Protein AF-X1C572-F1 (afdb_monomer)

Structure (mmCIF, N/CA/C/O backbone):
data_AF-X1C572-F1
#
_entry.id   AF-X1C572-F1
#
loop_
_atom_site.group_PDB
_atom_site.id
_atom_site.type_symbol
_atom_site.label_atom_id
_atom_site.label_alt_id
_atom_site.label_comp_id
_atom_site.label_asym_id
_atom_site.label_entity_id
_atom_site.label_seq_id
_atom_site.pdbx_PDB_ins_code
_atom_site.Cartn_x
_atom_site.Cartn_y
_atom_site.Cartn_z
_atom_site.occupancy
_atom_site.B_iso_or_equiv
_atom_site.auth_seq_id
_atom_site.auth_comp_id
_atom_site.auth_asym_id
_atom_site.auth_atom_id
_atom_site.pdbx_PDB_model_num
ATOM 1 N N . MET A 1 1 ? -0.549 1.713 -9.195 1.00 83.25 1 MET A N 1
ATOM 2 C CA . MET A 1 1 ? 0.681 2.528 -9.308 1.00 83.25 1 MET A CA 1
ATOM 3 C C . MET A 1 1 ? 1.470 2.061 -10.522 1.00 83.25 1 MET A C 1
ATOM 5 O O . MET A 1 1 ? 1.473 0.862 -10.758 1.00 83.25 1 MET A O 1
ATOM 9 N N . THR A 1 2 ? 2.117 2.949 -11.272 1.00 82.56 2 THR A N 1
ATOM 10 C CA . THR A 1 2 ? 3.041 2.620 -12.377 1.00 82.56 2 THR A CA 1
ATOM 11 C C . THR A 1 2 ? 4.408 3.227 -12.066 1.00 82.56 2 THR A C 1
ATOM 13 O O . THR A 1 2 ? 4.450 4.364 -11.603 1.00 82.56 2 THR A O 1
ATOM 16 N N . CYS A 1 3 ? 5.504 2.517 -12.330 1.00 79.06 3 CYS A N 1
ATOM 17 C CA . CYS A 1 3 ? 6.868 3.063 -12.281 1.00 79.06 3 CYS A CA 1
ATOM 18 C C . CYS A 1 3 ? 7.669 2.630 -13.517 1.00 79.06 3 CYS A C 1
ATOM 20 O O . CYS A 1 3 ? 7.255 1.713 -14.236 1.00 79.06 3 CYS A O 1
ATOM 22 N N . ALA A 1 4 ? 8.783 3.312 -13.797 1.00 82.88 4 ALA A N 1
ATOM 23 C CA . ALA A 1 4 ? 9.673 2.910 -14.880 1.00 82.88 4 ALA A CA 1
ATOM 24 C C . ALA A 1 4 ? 10.359 1.566 -14.541 1.00 82.88 4 ALA A C 1
ATOM 26 O O . ALA A 1 4 ? 10.588 1.279 -13.361 1.00 82.88 4 ALA A O 1
ATOM 27 N N . PRO A 1 5 ? 10.668 0.710 -15.535 1.00 82.75 5 PRO A N 1
ATOM 28 C CA . PRO A 1 5 ? 11.262 -0.608 -15.292 1.00 82.75 5 PRO A CA 1
ATOM 29 C C . PRO A 1 5 ? 12.545 -0.582 -14.448 1.00 82.75 5 PRO A C 1
ATOM 31 O O . PRO A 1 5 ? 12.755 -1.466 -13.617 1.00 82.75 5 PRO A O 1
ATOM 34 N N . GLU A 1 6 ? 13.385 0.430 -14.651 1.00 86.00 6 GLU A N 1
ATOM 35 C CA . GLU A 1 6 ? 14.639 0.664 -13.935 1.00 86.00 6 GLU A CA 1
ATOM 36 C C . GLU A 1 6 ? 14.444 0.965 -12.442 1.00 86.00 6 GLU A C 1
ATOM 38 O O . GLU A 1 6 ? 15.295 0.596 -11.632 1.00 86.00 6 GLU A O 1
ATOM 43 N N . ASP A 1 7 ? 13.301 1.541 -12.062 1.00 86.12 7 ASP A N 1
ATOM 44 C CA . ASP A 1 7 ? 13.022 1.968 -10.688 1.00 86.12 7 ASP A CA 1
ATOM 45 C C . ASP A 1 7 ? 12.320 0.890 -9.849 1.00 86.12 7 ASP A C 1
ATOM 47 O O . ASP A 1 7 ? 12.140 1.050 -8.638 1.00 86.12 7 ASP A O 1
ATOM 51 N N . ILE A 1 8 ? 11.932 -0.237 -10.460 1.00 84.06 8 ILE A N 1
ATOM 52 C CA . ILE A 1 8 ? 11.239 -1.343 -9.779 1.00 84.06 8 ILE A CA 1
ATOM 53 C C . ILE A 1 8 ? 11.978 -1.812 -8.511 1.00 84.06 8 ILE A C 1
ATOM 55 O O . ILE A 1 8 ? 11.316 -1.967 -7.481 1.00 84.06 8 ILE A O 1
ATOM 59 N N . PRO A 1 9 ? 13.310 -2.035 -8.512 1.00 87.06 9 PRO A N 1
ATOM 60 C CA . PRO A 1 9 ? 14.014 -2.474 -7.307 1.00 87.06 9 PRO A CA 1
ATOM 61 C C . PRO A 1 9 ? 13.892 -1.477 -6.148 1.00 87.06 9 PRO A C 1
ATOM 63 O O . PRO A 1 9 ? 13.620 -1.885 -5.018 1.00 87.06 9 PRO A O 1
ATOM 66 N N . GLN A 1 10 ? 14.031 -0.178 -6.431 1.00 86.81 10 GLN A N 1
ATOM 67 C CA . GLN A 1 10 ? 13.915 0.877 -5.424 1.00 86.81 10 GLN A CA 1
ATOM 68 C C . GLN A 1 10 ? 12.476 1.011 -4.919 1.00 86.81 10 GLN A C 1
ATOM 70 O O . GLN A 1 10 ? 12.249 1.134 -3.716 1.00 86.81 10 GLN A O 1
ATOM 75 N N . PHE A 1 11 ? 11.495 0.922 -5.820 1.00 84.44 11 PHE A N 1
ATOM 76 C CA . PHE A 1 11 ? 10.080 0.914 -5.462 1.00 84.44 11 PHE A CA 1
ATOM 77 C C . PHE A 1 11 ? 9.755 -0.216 -4.475 1.00 84.44 11 PHE A C 1
ATOM 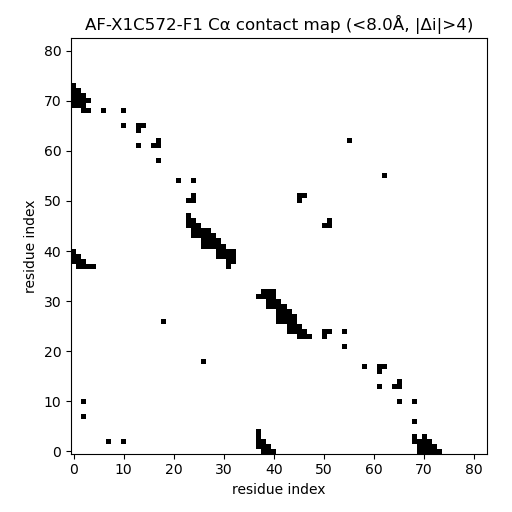79 O O . PHE A 1 11 ? 9.136 0.020 -3.437 1.00 84.44 11 PHE A O 1
ATOM 86 N N . LEU A 1 12 ? 10.208 -1.443 -4.757 1.00 84.31 12 LEU A N 1
ATOM 87 C CA . LEU A 1 12 ? 9.976 -2.587 -3.874 1.00 84.31 12 LEU A CA 1
ATOM 88 C C . LEU A 1 12 ? 10.613 -2.396 -2.495 1.00 84.31 12 LEU A C 1
ATOM 90 O O . LEU A 1 12 ? 10.024 -2.808 -1.496 1.00 84.31 12 LEU A O 1
ATOM 94 N N . GLU A 1 13 ? 11.787 -1.773 -2.425 1.00 86.00 13 GLU A N 1
ATOM 95 C CA . GLU A 1 13 ? 12.450 -1.487 -1.154 1.00 86.00 13 GLU A CA 1
ATOM 96 C C . GLU A 1 13 ? 11.695 -0.427 -0.340 1.00 86.00 13 GLU A C 1
ATOM 98 O O . GLU A 1 13 ? 11.413 -0.649 0.840 1.00 86.00 13 GLU A O 1
ATOM 103 N N . ASN A 1 14 ? 11.244 0.655 -0.982 1.00 82.69 14 ASN A N 1
ATOM 104 C CA . ASN A 1 14 ? 10.404 1.673 -0.344 1.00 82.69 14 ASN A CA 1
ATOM 105 C C . ASN A 1 14 ? 9.104 1.057 0.210 1.00 82.69 14 ASN A C 1
ATOM 107 O O . ASN A 1 14 ? 8.710 1.336 1.343 1.00 82.69 14 ASN A O 1
ATOM 111 N N . MET A 1 15 ? 8.464 0.153 -0.543 1.00 79.81 15 MET A N 1
ATOM 112 C CA . MET A 1 15 ? 7.233 -0.521 -0.110 1.00 79.81 15 MET A CA 1
ATOM 113 C C . MET A 1 15 ? 7.434 -1.459 1.088 1.00 79.81 15 MET A C 1
ATOM 115 O O . MET A 1 15 ? 6.509 -1.635 1.882 1.00 79.81 15 MET A O 1
ATOM 119 N N . LYS A 1 16 ? 8.617 -2.066 1.256 1.00 79.69 16 LYS A N 1
ATOM 120 C CA . LYS A 1 16 ? 8.925 -2.842 2.471 1.00 79.69 16 LYS A CA 1
ATOM 121 C C . LYS A 1 16 ? 9.054 -1.938 3.692 1.00 79.69 16 LYS A C 1
ATOM 123 O O . LYS A 1 16 ? 8.589 -2.321 4.757 1.00 79.69 16 LYS A O 1
ATOM 128 N N . GLN A 1 17 ? 9.645 -0.756 3.533 1.00 75.88 17 GLN A N 1
ATOM 129 C CA . GLN A 1 17 ? 9.804 0.222 4.616 1.00 75.88 17 GLN A CA 1
ATOM 130 C C . GLN A 1 17 ? 8.474 0.868 5.029 1.00 75.88 17 GLN A C 1
ATOM 132 O O . GLN A 1 17 ? 8.321 1.288 6.171 1.00 75.88 17 GLN A O 1
ATOM 137 N N . LEU A 1 18 ? 7.500 0.908 4.114 1.00 72.31 18 LEU A N 1
ATOM 138 C CA . LEU A 1 18 ? 6.119 1.323 4.376 1.00 72.31 18 LEU A CA 1
ATOM 139 C C . LEU A 1 18 ? 5.309 0.301 5.183 1.00 72.31 18 LEU A C 1
ATOM 141 O O . LEU A 1 18 ? 4.237 0.650 5.675 1.00 72.31 18 LEU A O 1
ATOM 145 N N . ARG A 1 19 ? 5.782 -0.946 5.332 1.00 66.69 19 ARG A N 1
ATOM 146 C CA . ARG A 1 19 ? 5.129 -1.904 6.228 1.00 66.69 19 ARG A CA 1
ATOM 147 C C . ARG A 1 19 ? 5.358 -1.451 7.661 1.00 66.69 19 ARG A C 1
ATOM 149 O O . ARG A 1 19 ? 6.473 -1.509 8.167 1.00 66.69 19 ARG A O 1
ATOM 156 N N . THR A 1 20 ? 4.291 -0.994 8.301 1.00 66.94 20 THR A N 1
ATOM 157 C CA . THR A 1 20 ? 4.326 -0.551 9.697 1.00 66.94 20 THR A CA 1
ATOM 158 C C . THR A 1 20 ? 3.472 -1.472 10.554 1.00 66.94 20 THR A C 1
ATOM 160 O O . THR A 1 20 ? 2.421 -1.918 10.099 1.00 66.94 20 THR A O 1
ATOM 163 N N . ASP A 1 21 ? 3.854 -1.660 11.816 1.00 70.88 21 ASP A N 1
ATOM 164 C CA . ASP A 1 21 ? 3.024 -2.320 12.836 1.00 70.88 21 ASP A CA 1
ATOM 165 C C . ASP A 1 21 ? 1.921 -1.369 13.350 1.00 70.88 21 ASP A C 1
ATOM 167 O O . ASP A 1 21 ? 1.744 -1.172 14.552 1.00 70.88 21 ASP A O 1
ATOM 171 N N . THR A 1 22 ? 1.224 -0.678 12.443 1.00 81.50 22 THR A N 1
ATOM 172 C CA . THR A 1 22 ? 0.143 0.241 12.820 1.00 81.50 22 THR A CA 1
ATOM 173 C C . THR A 1 22 ? -1.121 -0.563 13.104 1.00 81.50 22 THR A C 1
ATOM 175 O O . THR A 1 22 ? -1.619 -1.288 12.246 1.00 81.50 22 THR A O 1
ATOM 178 N N . GLU A 1 23 ? -1.645 -0.427 14.322 1.00 86.25 23 GLU A N 1
ATOM 179 C CA . GLU A 1 23 ? -2.878 -1.095 14.735 1.00 86.25 23 GLU A CA 1
ATOM 180 C C . GLU A 1 23 ? -4.034 -0.753 13.782 1.00 86.25 23 GLU A C 1
ATOM 182 O O . GLU A 1 23 ? -4.244 0.407 13.427 1.00 86.25 23 GLU A O 1
ATOM 187 N N . GLY A 1 24 ? -4.786 -1.773 13.362 1.00 89.38 24 GLY A N 1
ATOM 188 C CA . GLY A 1 24 ? -5.905 -1.608 12.434 1.00 89.38 24 GLY A CA 1
ATOM 189 C C . GLY A 1 24 ? -5.504 -1.436 10.965 1.00 89.38 24 GLY A C 1
ATOM 190 O O . GLY A 1 24 ? -6.379 -1.154 10.148 1.00 89.38 24 GLY A O 1
ATOM 191 N N . VAL A 1 25 ? -4.226 -1.618 10.616 1.00 91.19 25 VAL A N 1
ATOM 192 C CA . VAL A 1 25 ? -3.737 -1.644 9.230 1.00 91.19 25 VAL A CA 1
ATOM 193 C C . VAL A 1 25 ? -3.187 -3.031 8.911 1.00 91.19 25 VAL A C 1
ATOM 195 O O . VAL A 1 25 ? -2.271 -3.514 9.570 1.00 91.19 25 VAL A O 1
ATOM 198 N N . GLU A 1 26 ? -3.723 -3.670 7.875 1.00 91.12 26 GLU A N 1
ATOM 199 C CA . GLU A 1 26 ? -3.286 -4.984 7.404 1.00 91.12 26 GLU A CA 1
ATOM 200 C C . GLU A 1 26 ? -2.865 -4.905 5.930 1.00 91.12 26 GLU A C 1
ATOM 202 O O . GLU A 1 26 ? -3.672 -4.649 5.035 1.00 91.12 26 GLU A O 1
ATOM 207 N N . HIS A 1 27 ? -1.585 -5.152 5.649 1.00 88.75 27 HIS A N 1
ATOM 208 C CA . HIS A 1 27 ? -1.078 -5.215 4.278 1.00 88.75 27 HIS A CA 1
ATOM 209 C C . HIS A 1 27 ? -1.386 -6.580 3.651 1.00 88.75 27 HIS A C 1
ATOM 211 O O . HIS A 1 27 ? -0.614 -7.526 3.805 1.00 88.75 27 HIS A O 1
ATOM 217 N N . ILE A 1 28 ? -2.486 -6.659 2.900 1.00 89.69 28 ILE A N 1
ATOM 218 C CA . ILE A 1 28 ? -2.942 -7.884 2.227 1.00 89.69 28 ILE A CA 1
ATOM 219 C C . ILE A 1 28 ? -1.914 -8.362 1.198 1.00 89.69 28 ILE A C 1
ATOM 221 O O . ILE A 1 28 ? -1.613 -9.552 1.109 1.00 89.69 28 ILE A O 1
ATOM 225 N N . GLY A 1 29 ? -1.340 -7.443 0.419 1.00 87.88 29 GLY A N 1
ATOM 226 C CA . GLY A 1 29 ? -0.295 -7.816 -0.524 1.00 87.88 29 GLY A CA 1
ATOM 227 C C . GLY A 1 29 ? 0.115 -6.727 -1.500 1.00 87.88 29 GLY A C 1
ATOM 228 O O . GLY A 1 29 ? -0.546 -5.701 -1.652 1.00 87.88 29 GLY A O 1
ATOM 229 N N . LEU A 1 30 ? 1.228 -6.995 -2.181 1.00 87.94 30 LEU A N 1
ATOM 230 C CA . LEU A 1 30 ? 1.696 -6.244 -3.337 1.00 87.94 30 LEU A CA 1
ATOM 231 C C . LEU A 1 30 ? 1.683 -7.182 -4.541 1.00 87.94 30 LEU A C 1
ATOM 233 O O . LEU A 1 30 ? 2.304 -8.244 -4.523 1.00 87.94 30 LEU A O 1
ATOM 237 N N . PHE A 1 31 ? 0.975 -6.779 -5.583 1.00 86.81 31 PHE A N 1
ATOM 238 C CA . PHE A 1 31 ? 0.706 -7.581 -6.762 1.00 86.81 31 PHE A CA 1
ATOM 239 C C . PHE A 1 31 ? 1.262 -6.898 -8.004 1.00 86.81 31 PHE A C 1
ATOM 241 O O . PHE A 1 31 ? 1.255 -5.671 -8.122 1.00 86.81 31 PHE A O 1
ATOM 248 N N . TYR A 1 32 ? 1.688 -7.719 -8.958 1.00 85.81 32 TYR A N 1
ATOM 249 C CA . TYR A 1 32 ? 2.053 -7.299 -10.304 1.00 85.81 32 TYR A CA 1
ATOM 250 C C . TYR A 1 32 ? 1.034 -7.887 -11.290 1.00 85.81 32 TYR A C 1
ATOM 252 O O . TYR A 1 32 ? 1.157 -9.059 -11.669 1.00 85.81 32 TYR A O 1
ATOM 260 N N . PRO A 1 33 ? -0.025 -7.143 -11.664 1.00 82.62 33 PRO A N 1
ATOM 261 C CA . PRO A 1 33 ? -1.064 -7.675 -12.531 1.00 82.62 33 PRO A CA 1
ATOM 262 C C . PRO A 1 33 ? -0.485 -8.008 -13.909 1.00 82.62 33 PRO A C 1
ATOM 264 O O . PRO A 1 33 ? 0.220 -7.202 -14.524 1.00 82.62 33 PRO A O 1
ATOM 267 N N . ARG A 1 34 ? -0.773 -9.210 -14.417 1.00 79.44 34 ARG A N 1
ATOM 268 C CA . ARG A 1 34 ? -0.298 -9.632 -15.743 1.00 79.44 34 ARG A CA 1
ATOM 269 C C . ARG A 1 34 ? -0.882 -8.722 -16.828 1.00 79.44 34 ARG A C 1
ATOM 271 O O . ARG A 1 34 ? -2.051 -8.362 -16.764 1.00 79.44 34 ARG A O 1
ATOM 278 N N . GLY A 1 35 ? -0.064 -8.362 -17.819 1.00 77.31 35 GLY A N 1
ATOM 279 C CA . GLY A 1 35 ? -0.480 -7.508 -18.943 1.00 77.31 35 GLY A CA 1
ATOM 280 C C . GLY A 1 35 ? -0.637 -6.021 -18.604 1.00 77.31 35 GLY A C 1
ATOM 281 O O . GLY A 1 35 ? -1.132 -5.260 -19.423 1.00 77.31 35 GLY A O 1
ATOM 282 N N . SER A 1 36 ? -0.220 -5.589 -17.413 1.00 73.50 36 SER A N 1
ATOM 283 C CA . SER A 1 36 ? -0.473 -4.229 -16.926 1.00 73.50 36 SER A CA 1
ATOM 284 C C . SER A 1 36 ? 0.611 -3.196 -17.256 1.00 73.50 36 SER A C 1
ATOM 286 O O . SER A 1 36 ? 0.498 -2.057 -16.816 1.00 73.50 36 SER A O 1
ATOM 288 N N . HIS A 1 37 ? 1.635 -3.578 -18.031 1.00 70.00 37 HIS A N 1
ATOM 289 C CA . HIS A 1 37 ? 2.756 -2.719 -18.440 1.00 70.00 37 HIS A CA 1
ATOM 290 C C . HIS A 1 37 ? 3.386 -1.947 -17.266 1.00 70.00 37 HIS A C 1
ATOM 292 O O . HIS A 1 37 ? 3.324 -0.723 -17.219 1.00 70.00 37 HIS A O 1
ATOM 298 N N . TYR A 1 38 ? 4.004 -2.669 -16.325 1.00 67.69 38 TYR A N 1
ATOM 299 C CA . TYR A 1 38 ? 4.708 -2.090 -15.170 1.00 67.69 38 TYR A CA 1
ATOM 300 C C . TYR A 1 38 ? 3.814 -1.436 -14.107 1.00 67.69 38 TYR A C 1
ATOM 302 O O . TYR A 1 38 ? 4.267 -0.597 -13.326 1.00 67.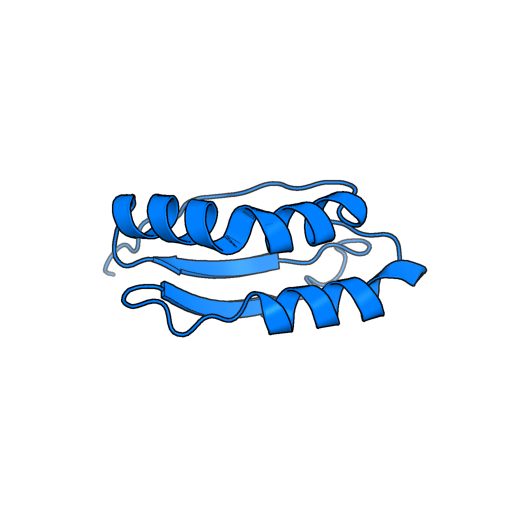69 38 TYR A O 1
ATOM 310 N N . ARG A 1 39 ? 2.542 -1.847 -14.023 1.00 80.81 39 ARG A N 1
ATOM 311 C CA . ARG A 1 39 ? 1.683 -1.467 -12.899 1.00 80.81 39 ARG A CA 1
ATOM 312 C C . ARG A 1 39 ? 1.855 -2.425 -11.727 1.00 80.81 39 ARG A C 1
ATOM 314 O O . ARG A 1 39 ? 1.867 -3.641 -11.884 1.00 80.81 39 ARG A O 1
ATOM 321 N N . PHE A 1 40 ? 1.900 -1.855 -10.534 1.00 86.38 40 PHE A N 1
ATOM 322 C CA . PHE A 1 40 ? 1.785 -2.541 -9.258 1.00 86.38 40 PHE A CA 1
ATOM 323 C C . PHE A 1 40 ? 0.454 -2.184 -8.599 1.00 86.38 40 PHE A C 1
ATOM 325 O O . PHE A 1 40 ? -0.024 -1.045 -8.690 1.00 86.38 40 PHE A O 1
ATOM 332 N N . ALA A 1 41 ? -0.130 -3.157 -7.910 1.00 88.38 41 ALA A N 1
ATOM 333 C CA . ALA A 1 41 ? -1.314 -2.982 -7.084 1.00 88.38 41 ALA A CA 1
ATOM 334 C C . ALA A 1 41 ? -0.970 -3.376 -5.649 1.00 88.38 41 ALA A C 1
ATOM 336 O O . ALA A 1 41 ? -0.604 -4.519 -5.396 1.00 88.38 41 ALA A O 1
ATOM 337 N N . ALA A 1 42 ? -1.065 -2.430 -4.721 1.00 88.56 42 ALA A N 1
ATOM 338 C CA . ALA A 1 42 ? -1.010 -2.722 -3.297 1.00 88.56 42 ALA A CA 1
ATOM 339 C C . ALA A 1 42 ? -2.443 -2.802 -2.772 1.00 88.56 42 ALA A C 1
ATOM 341 O O . ALA A 1 42 ? -3.273 -1.967 -3.128 1.00 88.56 42 ALA A O 1
ATOM 342 N N . VAL A 1 43 ? -2.724 -3.805 -1.947 1.00 90.25 43 VAL A N 1
ATOM 343 C CA . VAL A 1 43 ? -4.000 -3.931 -1.242 1.00 90.25 43 VAL A CA 1
ATOM 344 C C . VAL A 1 43 ? -3.706 -3.864 0.247 1.00 90.25 43 VAL A C 1
ATOM 346 O O . VAL A 1 43 ? -2.905 -4.646 0.765 1.00 90.25 43 VAL A O 1
ATOM 349 N N . THR A 1 44 ? -4.361 -2.924 0.917 1.00 90.38 44 THR A N 1
ATOM 350 C CA . THR A 1 44 ? -4.267 -2.716 2.359 1.00 90.38 44 THR A CA 1
ATOM 351 C C . THR A 1 44 ? -5.682 -2.661 2.908 1.00 90.38 44 THR A C 1
ATOM 353 O O . THR A 1 44 ? -6.511 -1.906 2.402 1.00 90.38 44 THR A O 1
ATOM 356 N N . ARG A 1 45 ? -5.959 -3.472 3.925 1.00 92.12 45 ARG A N 1
ATOM 357 C CA . ARG A 1 45 ? -7.194 -3.405 4.694 1.00 92.12 45 ARG A CA 1
ATOM 358 C C . ARG A 1 45 ? -6.974 -2.443 5.854 1.00 92.12 45 ARG A C 1
ATOM 360 O O . ARG A 1 45 ? -5.972 -2.523 6.563 1.00 92.12 45 ARG A O 1
ATOM 367 N N . TYR A 1 46 ? -7.932 -1.551 6.040 1.00 92.50 46 TYR A N 1
ATOM 368 C CA . TYR A 1 46 ? -7.985 -0.631 7.165 1.00 92.50 46 TYR A CA 1
ATOM 369 C C . TYR A 1 46 ? -9.199 -0.992 8.011 1.00 92.50 46 TYR A C 1
ATOM 371 O O . TYR A 1 46 ? -10.236 -1.363 7.466 1.00 92.50 46 TYR A O 1
ATOM 379 N N . LYS A 1 47 ? -9.073 -0.886 9.334 1.00 92.62 47 LYS A N 1
ATOM 380 C CA . LYS A 1 47 ? -10.186 -1.105 10.265 1.00 92.62 47 LYS A CA 1
ATOM 381 C C . LYS A 1 47 ? -11.349 -0.148 9.992 1.00 92.62 47 LYS A C 1
ATOM 383 O O . LYS A 1 47 ? -12.504 -0.544 10.085 1.00 92.62 47 LYS A O 1
ATOM 388 N N . ASP A 1 48 ? -11.023 1.106 9.702 1.00 90.56 48 ASP A N 1
ATOM 389 C CA . ASP A 1 48 ? -11.958 2.176 9.377 1.00 90.56 48 ASP A CA 1
ATOM 390 C C . ASP A 1 48 ? -11.236 3.299 8.608 1.00 90.56 48 ASP A C 1
ATOM 392 O O . ASP A 1 48 ? -10.005 3.313 8.482 1.00 90.56 48 ASP A O 1
ATOM 396 N N . TYR A 1 49 ? -12.009 4.259 8.097 1.00 88.81 49 TYR A N 1
ATOM 397 C CA . TYR A 1 49 ? -11.477 5.407 7.360 1.00 88.81 49 TYR A CA 1
ATOM 398 C C . TYR A 1 49 ? -10.561 6.298 8.221 1.00 88.81 49 TYR A C 1
ATOM 400 O O . TYR A 1 49 ? -9.540 6.782 7.742 1.00 88.81 49 TYR A O 1
ATOM 408 N N . ALA A 1 50 ? -10.853 6.457 9.517 1.00 90.94 50 ALA A N 1
ATOM 409 C CA . ALA A 1 50 ? -10.013 7.249 10.421 1.00 90.94 50 ALA A CA 1
ATOM 410 C C . ALA A 1 50 ? -8.618 6.621 10.620 1.00 90.94 50 ALA A C 1
ATOM 412 O O . ALA A 1 50 ? -7.622 7.320 10.810 1.00 90.94 50 ALA A O 1
ATOM 413 N N . THR A 1 51 ? -8.531 5.292 10.574 1.00 91.94 51 THR A N 1
ATOM 414 C CA . THR A 1 51 ? -7.273 4.544 10.610 1.00 91.94 51 THR A CA 1
ATOM 415 C C . THR A 1 51 ? -6.485 4.739 9.316 1.00 91.94 51 THR A C 1
ATOM 417 O O . THR A 1 51 ? -5.265 4.900 9.373 1.00 91.94 51 THR A O 1
ATOM 420 N N . TRP A 1 52 ? -7.166 4.786 8.164 1.00 90.44 52 TRP A N 1
ATOM 421 C CA . TRP A 1 52 ? -6.549 5.139 6.882 1.00 90.44 52 TRP A CA 1
ATOM 422 C C . TRP A 1 52 ? -5.913 6.536 6.934 1.00 90.44 52 TRP A C 1
ATOM 424 O O . TRP A 1 52 ? -4.726 6.654 6.635 1.00 90.44 52 TRP A O 1
ATOM 434 N N . GLU A 1 53 ? -6.635 7.562 7.399 1.00 89.06 53 GLU A N 1
ATOM 435 C CA . GLU A 1 53 ? -6.107 8.937 7.492 1.00 89.06 53 GLU A CA 1
ATOM 436 C C . GLU A 1 53 ? -4.836 9.001 8.350 1.00 89.06 53 GLU A C 1
ATOM 438 O O . GLU A 1 53 ? -3.788 9.453 7.888 1.00 89.06 53 GLU A O 1
ATOM 443 N N . LYS A 1 54 ? -4.890 8.453 9.571 1.00 88.56 54 LYS A N 1
ATOM 444 C CA . LYS A 1 54 ? -3.748 8.445 10.502 1.00 88.56 54 LYS A CA 1
ATOM 445 C C . LYS A 1 54 ? -2.543 7.683 9.959 1.00 88.56 54 LYS A C 1
ATOM 447 O O . LYS A 1 54 ? -1.400 8.072 10.200 1.00 88.56 54 LYS A O 1
ATOM 452 N N . PHE A 1 55 ? -2.781 6.570 9.265 1.00 87.75 55 PHE A N 1
ATOM 453 C CA . PHE A 1 55 ? -1.712 5.794 8.647 1.00 87.75 55 PHE A CA 1
ATOM 454 C C . PHE A 1 55 ? -0.991 6.609 7.570 1.00 87.75 55 PHE A C 1
ATOM 456 O O . PHE A 1 55 ? 0.241 6.616 7.533 1.00 87.75 55 PHE A O 1
ATOM 463 N N . TRP A 1 56 ? -1.736 7.317 6.721 1.00 83.38 56 TRP A N 1
ATOM 464 C CA . TRP A 1 56 ? -1.147 8.129 5.658 1.00 83.38 56 TRP A CA 1
ATOM 465 C C . TRP A 1 56 ? -0.454 9.382 6.185 1.00 83.38 56 TRP A C 1
ATOM 467 O O . TRP A 1 56 ? 0.643 9.680 5.725 1.00 83.38 56 TRP A O 1
ATOM 477 N N . GLU A 1 57 ? -0.990 10.035 7.217 1.00 85.44 57 GLU A N 1
ATOM 478 C CA . GLU A 1 57 ? -0.282 11.126 7.903 1.00 85.44 57 GLU A CA 1
ATOM 479 C C . GLU A 1 57 ? 1.066 10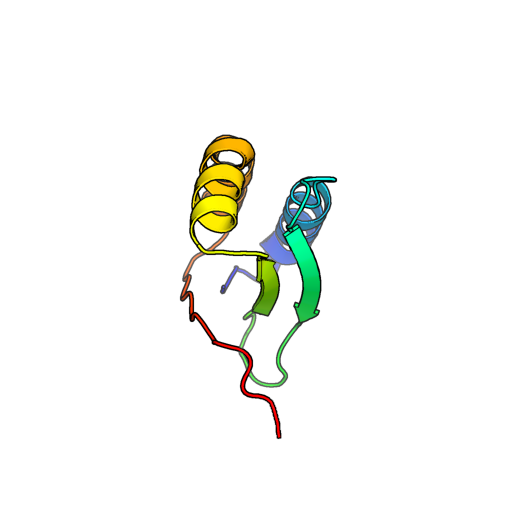.661 8.474 1.00 85.44 57 GLU A C 1
ATOM 481 O O . GLU A 1 57 ? 2.089 11.328 8.319 1.00 85.44 57 GLU A O 1
ATOM 486 N N . LYS A 1 58 ? 1.096 9.482 9.107 1.00 84.00 58 LYS A N 1
ATOM 487 C CA . LYS A 1 58 ? 2.311 8.919 9.715 1.00 84.00 58 LYS A CA 1
ATOM 488 C C . LYS A 1 58 ? 3.359 8.487 8.685 1.00 84.00 58 LYS A C 1
ATOM 490 O O . LYS A 1 58 ? 4.544 8.456 9.007 1.00 84.00 58 LYS A O 1
ATOM 495 N N . THR A 1 59 ? 2.930 8.109 7.484 1.00 81.62 59 THR A N 1
ATOM 496 C CA . THR A 1 59 ? 3.799 7.564 6.430 1.00 81.62 59 THR A CA 1
ATOM 497 C C . THR A 1 59 ? 4.114 8.574 5.328 1.00 81.62 59 THR A C 1
ATOM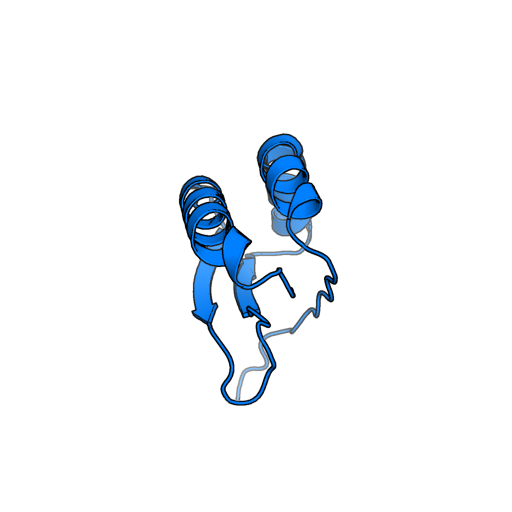 499 O O . THR A 1 59 ? 4.719 8.204 4.323 1.00 81.62 59 THR A O 1
ATOM 502 N N . GLU A 1 60 ? 3.752 9.846 5.511 1.00 82.38 60 GLU A N 1
ATOM 503 C CA . GLU A 1 60 ? 3.864 10.895 4.492 1.00 82.38 60 GLU A CA 1
ATOM 504 C C . GLU A 1 60 ? 5.298 11.061 3.953 1.00 82.38 60 GLU A C 1
ATOM 506 O O . GLU A 1 60 ? 5.496 11.197 2.747 1.00 82.38 60 GLU A O 1
ATOM 511 N N . GLU A 1 61 ? 6.328 10.954 4.802 1.00 80.25 61 GLU A N 1
ATOM 512 C CA . GLU A 1 61 ? 7.727 11.045 4.352 1.00 80.25 61 GLU A CA 1
ATOM 513 C C . GLU A 1 61 ? 8.112 9.881 3.419 1.00 80.25 61 GLU A C 1
ATOM 515 O O . GLU A 1 61 ? 8.731 10.076 2.370 1.00 80.25 61 GLU A O 1
ATOM 520 N N . GLN A 1 62 ? 7.745 8.648 3.779 1.00 76.94 62 GLN A N 1
ATOM 521 C CA . GLN A 1 62 ? 7.999 7.461 2.958 1.00 76.94 62 GLN A CA 1
ATOM 522 C C . GLN A 1 62 ? 7.146 7.474 1.690 1.00 76.94 62 GLN A C 1
ATOM 524 O O . GLN A 1 62 ? 7.608 7.063 0.625 1.00 76.94 62 GLN A O 1
ATOM 529 N N . ARG A 1 63 ? 5.916 7.979 1.791 1.00 76.06 63 ARG A N 1
ATOM 530 C CA . ARG A 1 63 ? 5.022 8.183 0.657 1.0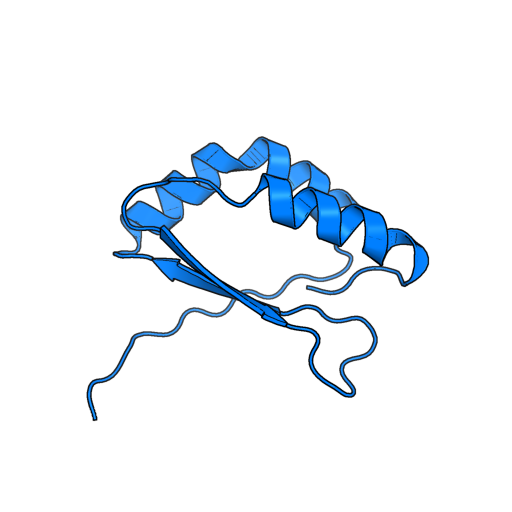0 76.06 63 ARG A CA 1
ATOM 531 C C . ARG A 1 63 ? 5.643 9.140 -0.348 1.00 76.06 63 ARG A C 1
ATOM 533 O O . ARG A 1 63 ? 5.661 8.806 -1.527 1.00 76.06 63 ARG A O 1
ATOM 540 N N . GLN A 1 64 ? 6.208 10.262 0.094 1.00 78.62 64 GLN A N 1
ATOM 541 C CA . GLN A 1 64 ? 6.852 11.220 -0.803 1.00 78.62 64 GLN A CA 1
ATOM 542 C C . GLN A 1 64 ? 8.012 10.578 -1.581 1.00 78.62 64 GLN A C 1
ATOM 544 O O . GLN A 1 64 ? 8.081 10.717 -2.799 1.00 78.62 64 GLN A O 1
ATOM 549 N N . LYS A 1 65 ? 8.844 9.764 -0.915 1.00 77.94 65 LYS A N 1
ATOM 550 C CA . LYS A 1 65 ? 9.907 8.975 -1.575 1.00 77.94 65 LYS A CA 1
ATOM 551 C C . LYS A 1 65 ? 9.357 7.979 -2.603 1.00 77.94 65 LYS A C 1
ATOM 553 O O . LYS A 1 65 ? 10.033 7.647 -3.573 1.00 77.94 65 LYS A O 1
ATOM 558 N N . GLY A 1 66 ? 8.151 7.457 -2.379 1.00 74.69 66 GLY A N 1
ATOM 559 C CA . GLY A 1 66 ? 7.438 6.619 -3.342 1.00 74.69 66 GLY A CA 1
ATOM 560 C C . GLY A 1 66 ? 6.883 7.416 -4.525 1.00 74.69 66 GLY A C 1
ATOM 561 O O . GLY A 1 66 ? 7.002 6.969 -5.662 1.00 74.69 66 GLY A O 1
ATOM 562 N N . LEU A 1 67 ? 6.313 8.598 -4.273 1.00 74.38 67 LEU A N 1
ATOM 563 C CA . LEU A 1 67 ? 5.731 9.473 -5.296 1.00 74.38 67 LEU A CA 1
ATOM 564 C C . LEU A 1 67 ? 6.766 9.971 -6.309 1.00 74.38 67 LEU A C 1
ATOM 566 O O . LEU A 1 67 ? 6.427 10.107 -7.479 1.00 74.38 67 LEU A O 1
ATOM 570 N N . ASP A 1 68 ? 8.022 10.151 -5.900 1.00 78.12 68 ASP A N 1
ATOM 571 C CA . ASP A 1 68 ? 9.109 10.531 -6.814 1.00 78.12 68 ASP A CA 1
ATOM 572 C C . ASP A 1 68 ? 9.398 9.453 -7.883 1.00 78.12 68 ASP A C 1
ATOM 574 O O . ASP A 1 68 ? 9.968 9.749 -8.931 1.00 78.12 68 ASP A O 1
ATOM 578 N N . ILE A 1 69 ? 8.983 8.205 -7.634 1.00 79.00 69 ILE A N 1
ATOM 579 C CA . ILE A 1 69 ? 9.164 7.045 -8.525 1.00 79.00 69 ILE A CA 1
ATOM 580 C C . ILE A 1 69 ? 7.861 6.679 -9.256 1.00 79.00 69 ILE A C 1
ATOM 582 O O . ILE A 1 69 ? 7.869 6.144 -10.370 1.00 79.00 69 ILE A O 1
ATOM 586 N N . ILE A 1 70 ? 6.711 6.921 -8.623 1.00 78.94 70 ILE A N 1
ATOM 587 C CA . ILE A 1 70 ? 5.404 6.561 -9.170 1.00 78.94 70 ILE A CA 1
ATOM 588 C C . ILE A 1 70 ? 4.988 7.595 -10.220 1.00 78.94 70 ILE A C 1
ATOM 590 O O . ILE A 1 70 ? 4.628 8.724 -9.909 1.00 78.94 70 ILE A O 1
ATOM 594 N N . THR A 1 71 ? 4.943 7.178 -11.483 1.00 76.38 71 THR A N 1
ATOM 595 C CA . THR A 1 71 ? 4.548 8.044 -12.605 1.00 76.38 71 THR A CA 1
ATOM 596 C C . THR A 1 71 ? 3.034 8.203 -12.727 1.00 76.38 71 THR A C 1
ATOM 598 O O . THR A 1 71 ? 2.551 9.203 -13.256 1.00 76.38 71 THR A O 1
ATOM 601 N N . GLN A 1 72 ? 2.266 7.215 -12.253 1.00 80.44 72 GLN A N 1
ATOM 602 C CA . GLN A 1 72 ? 0.801 7.246 -12.198 1.00 80.44 72 GLN A CA 1
ATOM 603 C C . GLN A 1 72 ? 0.289 6.477 -10.975 1.00 80.44 72 GLN A C 1
ATOM 605 O O . GLN A 1 72 ? 0.656 5.317 -10.761 1.00 80.44 72 GLN A O 1
ATOM 610 N N . GLN A 1 73 ? -0.624 7.080 -10.213 1.00 82.25 73 GLN A N 1
ATOM 611 C CA . GLN A 1 73 ? -1.316 6.446 -9.090 1.00 82.25 73 GLN A CA 1
ATOM 612 C C . GLN A 1 73 ? -2.832 6.537 -9.273 1.00 82.25 73 GLN A C 1
ATOM 614 O O . GLN A 1 73 ? -3.366 7.517 -9.785 1.00 82.25 73 GLN A O 1
ATOM 619 N N .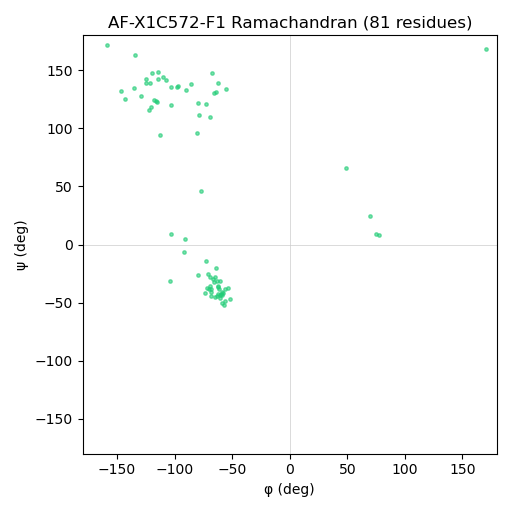 THR A 1 74 ? -3.530 5.480 -8.875 1.00 83.75 74 THR A N 1
ATOM 620 C CA . THR A 1 74 ? -4.988 5.448 -8.786 1.00 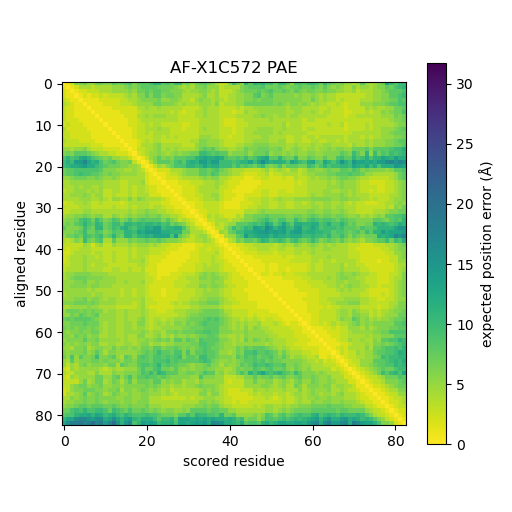83.75 74 THR A CA 1
ATOM 621 C C . THR A 1 74 ? -5.324 4.619 -7.566 1.00 83.75 74 THR A C 1
ATOM 623 O O . THR A 1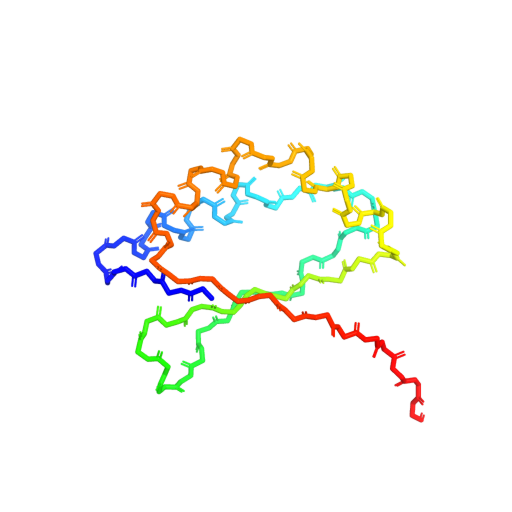 74 ? -4.864 3.478 -7.472 1.00 83.75 74 THR A O 1
ATOM 626 N N . ASP A 1 75 ? -6.108 5.201 -6.669 1.00 84.19 75 ASP A N 1
ATOM 627 C CA . ASP A 1 75 ? -6.575 4.556 -5.451 1.00 84.19 75 ASP A CA 1
ATOM 628 C C . ASP A 1 75 ? -8.061 4.226 -5.602 1.00 84.19 75 ASP A C 1
ATOM 630 O O . ASP A 1 75 ? -8.825 4.979 -6.210 1.00 84.19 75 ASP A O 1
ATOM 634 N N . MET A 1 76 ? -8.464 3.071 -5.083 1.00 87.38 76 MET A N 1
ATOM 635 C CA . MET A 1 76 ? -9.850 2.616 -5.087 1.00 87.38 76 MET A CA 1
ATOM 636 C C . MET A 1 76 ? -10.179 2.064 -3.708 1.00 87.38 76 MET A C 1
ATOM 638 O O . MET A 1 76 ? -9.390 1.311 -3.139 1.00 87.38 76 MET A O 1
ATOM 642 N N . PHE A 1 77 ? -11.342 2.447 -3.192 1.00 88.44 77 PHE A N 1
ATOM 643 C CA . PHE A 1 77 ? -11.846 1.996 -1.903 1.00 88.44 77 PHE A CA 1
ATOM 644 C C . PHE A 1 77 ? -12.923 0.943 -2.130 1.00 88.44 77 PHE A C 1
ATOM 646 O O . PHE A 1 77 ? -13.782 1.098 -2.999 1.00 88.44 77 PHE A O 1
ATOM 653 N N . PHE A 1 78 ? -12.848 -0.126 -1.349 1.00 88.38 78 PHE A N 1
ATOM 654 C CA . PHE A 1 78 ? -13.808 -1.217 -1.362 1.00 88.38 78 PHE A CA 1
ATOM 655 C C . PHE A 1 78 ? -14.336 -1.397 0.051 1.00 88.38 78 PHE A C 1
ATOM 657 O O . PHE A 1 78 ? -13.558 -1.365 1.002 1.00 88.38 78 PHE A O 1
ATOM 664 N N . GLU A 1 79 ? -15.637 -1.627 0.158 1.00 86.38 79 GLU A N 1
ATOM 665 C CA . GLU A 1 79 ? -16.264 -2.095 1.388 1.00 86.38 79 GLU A CA 1
ATOM 666 C C . GLU A 1 79 ? -16.434 -3.611 1.288 1.00 86.38 79 GLU A C 1
ATOM 668 O O . GLU A 1 79 ? -16.826 -4.134 0.239 1.00 86.38 79 GLU A O 1
ATOM 673 N N . GLU A 1 80 ? -16.103 -4.323 2.362 1.00 82.00 80 GLU A N 1
ATOM 674 C CA . GLU A 1 80 ? -16.317 -5.765 2.436 1.00 82.00 80 GLU A CA 1
ATOM 675 C C . GLU A 1 80 ? -17.821 -6.029 2.590 1.00 82.00 80 GLU A C 1
ATOM 677 O O . GLU A 1 80 ? -18.460 -5.539 3.519 1.00 82.00 80 GLU A O 1
ATOM 682 N N . ILE A 1 81 ? -18.402 -6.769 1.644 1.00 85.44 81 ILE A N 1
ATOM 683 C CA . ILE A 1 81 ? -19.804 -7.191 1.686 1.00 85.44 81 ILE A CA 1
ATOM 684 C C . ILE A 1 81 ? -19.809 -8.662 2.097 1.00 85.44 81 ILE A C 1
ATOM 686 O O . ILE A 1 81 ? -19.222 -9.489 1.397 1.00 85.44 81 ILE A O 1
ATOM 690 N N . GLU A 1 82 ? -20.457 -8.990 3.216 1.00 82.06 82 GLU A N 1
ATOM 691 C CA . GLU A 1 82 ? -20.676 -10.385 3.610 1.00 82.06 82 GLU A CA 1
ATOM 692 C C . GLU A 1 82 ? -21.60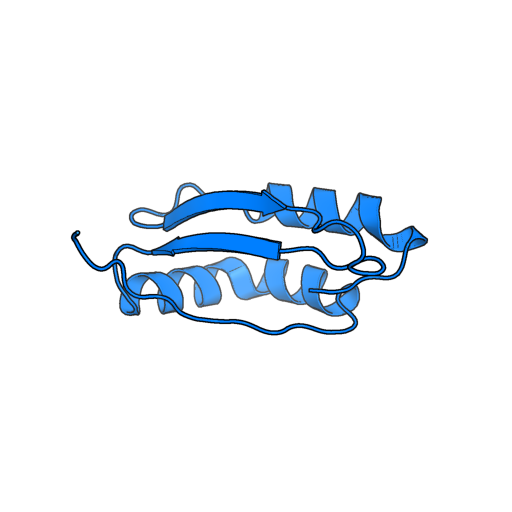5 -11.072 2.595 1.00 82.06 82 GLU A C 1
ATOM 694 O O . GLU A 1 82 ? -22.647 -10.522 2.224 1.00 82.06 82 GLU A O 1
ATOM 699 N N . LEU A 1 83 ? -21.197 -12.253 2.122 1.00 68.56 83 LEU A N 1
ATOM 700 C CA . LEU A 1 83 ? -21.941 -13.083 1.166 1.00 68.56 83 LEU A CA 1
ATOM 701 C C . LEU A 1 83 ? -22.741 -14.179 1.871 1.00 68.56 83 LEU A C 1
ATOM 703 O O . LEU A 1 83 ? -22.182 -14.812 2.795 1.00 68.56 83 LEU A O 1
#

Nearest PDB structures (foldseek):
  4dn9-assembly1_A  TM=7.907E-01  e=1.084E-01  Chloroflexus aurantiacus J-10-fl
  1q8b-assembly1_A  TM=6.699E-01  e=4.593E-01  Bacillus subtilis
  7bio-assembly1_A  TM=6.119E-01  e=7.271E-01  Streptomyces bottropensis
  2od4-assembly1_B  TM=6.156E-01  e=4.006E+00  uncultured marine organism
  5d4o-assembly1_B  TM=3.750E-01  e=2.702E+00  Thiomonas intermedia K12

Mean predicted aligned error: 5.01 Å

Foldseek 3Di:
DAFDPVCVVVLVVLVVVLDDPQPQKAWPDWDDDPPPHRDIDTDIGGNDVVSVVVSCVVCVVSVVVNVVGDPDDDDDDDDDDDD

Organism: NCBI:txid412755

Solvent-accessible surface area (backbone atoms only — not comparable to full-atom values): 5210 Å² total; per-residue (Å²): 58,28,42,56,82,86,48,47,68,59,52,56,53,53,56,58,70,67,63,61,98,47,83,57,53,44,78,76,44,79,42,72,57,84,92,50,83,59,29,41,47,76,45,67,49,53,75,44,71,72,48,46,53,54,51,49,66,75,39,43,72,63,46,50,66,45,51,80,53,42,78,44,79,76,89,84,89,81,80,91,75,92,129

Sequence (83 aa):
MTCAPEDIPQFLENMKQLRTDTEGVEHIGLFYPRGSHYRFAAVTRYKDYATWEKFWEKTEEQRQKGLDIITQQTDMFFEEIEL

Radius of gyration: 13.39 Å; Cα contacts (8 Å, |Δi|>4): 83; chains: 1; bounding box: 37×24×34 Å

Secondary structure (DSSP, 8-state):
-B--GGGHHHHHHHHHHT----TTEEEEEEE--TTSSSB-EEEEEESSHHHHHHHHHHTHHHHHHHHTT-SB------PPPP-

pLDDT: mean 83.07, std 6.35, range [66.69, 92.62]